Protein AF-A0A662J9J7-F1 (afdb_monomer)

Secondary structure (DSSP, 8-state):
--------EEEE-TTSSTT-THHHHHIIIIIIHHHHHHHHH-TT---EEEE-HHHHHHHHHH-HHHHHHHHHHHHH-

Radius of gyration: 13.85 Å; Cα contacts (8 Å, |Δi|>4): 60; chains: 1; bounding box: 31×18×46 Å

Solvent-accessible surface area (backbone atoms only — not comparable to full-atom values): 4785 Å² total; per-residue (Å²): 132,85,86,82,85,82,89,49,75,46,79,53,67,61,62,76,54,78,93,46,70,77,50,35,57,49,43,42,68,75,46,49,48,59,51,53,52,50,42,68,76,35,74,90,57,69,71,49,77,47,70,47,70,68,47,53,56,50,30,56,74,79,36,49,70,55,50,52,52,50,51,55,48,65,76,68,95

Foldseek 3Di:
DDDDDDAAEDEDDLPPPPPDNVSSVVCVPVNQVVVLVVCVVVLVDDYHYHDDPVNVVVCVVPPVVSVVSVVVNVVSD

Sequence (77 aa):
MSLKALLALYHFNIQFVAGDEATYHLNVTEGLEPLLDLYLRNPEWKADLELQGHYLEFCEKEYPDIIDKIRKLCERG

pLDDT: mean 93.58, std 7.77, range [57.34, 98.5]

Mean predicted aligned error: 3.55 Å

Structure (mmCIF, N/CA/C/O backbone):
data_AF-A0A662J9J7-F1
#
_entry.id   AF-A0A662J9J7-F1
#
loop_
_atom_site.group_PDB
_atom_site.id
_atom_site.type_symbol
_atom_site.label_atom_id
_atom_site.label_alt_id
_atom_site.label_comp_id
_atom_site.label_asym_id
_atom_site.label_entity_id
_atom_site.label_seq_id
_atom_site.pdbx_PDB_ins_code
_atom_site.Cartn_x
_atom_site.Cartn_y
_atom_site.Cartn_z
_atom_site.occupancy
_atom_site.B_iso_or_equiv
_atom_site.auth_seq_id
_atom_site.auth_comp_id
_atom_site.auth_asym_id
_atom_site.auth_atom_id
_atom_site.pdbx_PDB_model_num
ATOM 1 N N . MET A 1 1 ? -7.747 -4.250 34.279 1.00 57.34 1 MET A N 1
ATOM 2 C CA . MET A 1 1 ? -7.406 -4.965 33.029 1.00 57.34 1 MET A CA 1
ATOM 3 C C . MET A 1 1 ? -6.040 -4.483 32.571 1.00 57.34 1 MET A C 1
ATOM 5 O O . MET A 1 1 ? -5.833 -3.279 32.555 1.00 57.34 1 MET A O 1
ATOM 9 N N . SER A 1 2 ? -5.105 -5.385 32.267 1.00 69.44 2 SER A N 1
ATOM 10 C CA . SER A 1 2 ? -3.835 -5.019 31.619 1.00 69.44 2 SER A CA 1
ATOM 11 C C . SER A 1 2 ? -4.115 -4.751 30.139 1.00 69.44 2 SER A C 1
ATOM 13 O O . SER A 1 2 ? -4.750 -5.580 29.484 1.00 69.44 2 SER A O 1
ATOM 15 N N . LEU A 1 3 ? -3.699 -3.586 29.638 1.00 65.31 3 LEU A N 1
ATOM 16 C CA . LEU A 1 3 ? -3.765 -3.264 28.216 1.00 65.31 3 LEU A CA 1
ATOM 17 C C . LEU A 1 3 ? -2.798 -4.196 27.477 1.00 65.31 3 LEU A C 1
ATOM 19 O O . LEU A 1 3 ? -1.589 -4.138 27.696 1.00 65.31 3 LEU A O 1
ATOM 23 N N . LYS A 1 4 ? -3.333 -5.066 26.622 1.00 74.81 4 LYS A N 1
ATOM 24 C CA . LYS A 1 4 ? -2.533 -5.845 25.679 1.00 74.81 4 LYS A CA 1
ATOM 25 C C . LYS A 1 4 ? -2.527 -5.088 24.360 1.00 74.81 4 LYS A C 1
ATOM 27 O O . LYS A 1 4 ? -3.563 -5.000 23.711 1.00 74.81 4 LYS A O 1
ATOM 32 N N . ALA A 1 5 ? -1.384 -4.517 24.005 1.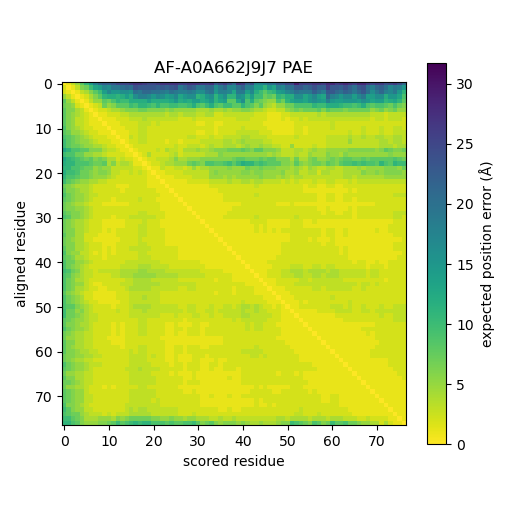00 71.75 5 ALA A N 1
ATOM 33 C CA . ALA A 1 5 ? -1.166 -3.935 22.690 1.00 71.75 5 ALA A CA 1
ATOM 34 C C . ALA A 1 5 ? -0.507 -4.985 21.788 1.00 71.75 5 ALA A C 1
ATOM 36 O O . ALA A 1 5 ? 0.430 -5.664 22.209 1.00 71.75 5 ALA A O 1
ATOM 37 N N . LEU A 1 6 ? -1.010 -5.118 20.564 1.00 82.12 6 LEU A N 1
ATOM 38 C CA . LEU A 1 6 ? -0.387 -5.885 19.492 1.00 82.12 6 LEU A CA 1
ATOM 39 C C . LEU A 1 6 ? 0.004 -4.883 18.405 1.00 82.12 6 LEU A C 1
ATOM 41 O O . LEU A 1 6 ? -0.851 -4.126 17.954 1.00 82.12 6 LEU A O 1
ATOM 45 N N . LEU A 1 7 ? 1.279 -4.872 18.018 1.00 86.56 7 LEU A N 1
ATOM 46 C CA . LEU A 1 7 ? 1.776 -4.066 16.906 1.00 86.56 7 LEU A CA 1
ATOM 47 C C . LEU A 1 7 ? 1.940 -4.965 15.681 1.00 86.56 7 LEU A C 1
ATOM 49 O O . LEU A 1 7 ? 2.658 -5.963 15.743 1.00 86.56 7 LEU A O 1
ATOM 53 N N . ALA A 1 8 ? 1.298 -4.585 14.581 1.00 94.06 8 ALA A N 1
ATOM 54 C CA . ALA A 1 8 ? 1.558 -5.130 13.257 1.00 94.06 8 ALA A CA 1
ATOM 55 C C . ALA A 1 8 ? 2.163 -4.009 12.405 1.00 94.06 8 ALA A C 1
ATOM 57 O O . ALA A 1 8 ? 1.480 -3.032 12.109 1.00 94.06 8 ALA A O 1
ATOM 58 N N . LEU A 1 9 ? 3.444 -4.144 12.060 1.00 95.31 9 LEU A N 1
ATOM 59 C CA . LEU A 1 9 ? 4.186 -3.202 11.224 1.00 95.31 9 LEU A CA 1
ATOM 60 C C . LEU A 1 9 ? 4.751 -3.959 10.024 1.00 95.31 9 LEU A C 1
ATOM 62 O O . LEU A 1 9 ? 5.462 -4.951 10.205 1.00 95.31 9 LEU A O 1
ATOM 66 N N . TYR A 1 10 ? 4.464 -3.473 8.821 1.00 96.62 10 TYR A N 1
ATOM 67 C CA . TYR A 1 10 ? 4.979 -4.042 7.579 1.00 96.62 10 TYR A CA 1
ATOM 68 C C . TYR A 1 10 ? 5.893 -3.041 6.884 1.00 96.62 10 TYR A C 1
ATOM 70 O O . TYR A 1 10 ? 5.481 -1.921 6.596 1.00 96.62 10 TYR A O 1
ATOM 78 N N . HIS A 1 11 ? 7.120 -3.467 6.598 1.00 96.25 11 HIS A N 1
ATOM 79 C CA . HIS A 1 11 ? 8.082 -2.710 5.807 1.00 96.25 11 HIS A CA 1
ATOM 80 C C . HIS A 1 11 ? 8.085 -3.226 4.370 1.00 96.25 11 HIS A C 1
ATOM 82 O O . HIS A 1 11 ? 8.285 -4.425 4.154 1.00 96.25 11 HIS A O 1
ATOM 88 N N . PHE A 1 12 ? 7.935 -2.327 3.400 1.00 95.44 12 PHE A N 1
ATOM 89 C CA . PHE A 1 12 ? 8.098 -2.658 1.990 1.00 95.44 12 PHE A CA 1
ATOM 90 C C . PHE A 1 12 ? 9.265 -1.893 1.379 1.00 95.44 12 PHE A C 1
ATOM 92 O O . PHE A 1 12 ? 9.306 -0.662 1.367 1.00 95.44 12 PHE A O 1
ATOM 99 N N . ASN A 1 13 ? 10.170 -2.653 0.775 1.00 94.38 13 ASN A N 1
ATOM 100 C CA . ASN A 1 13 ? 11.210 -2.132 -0.090 1.00 94.38 13 ASN A CA 1
ATOM 101 C C . ASN A 1 13 ? 10.878 -2.540 -1.525 1.00 94.38 13 ASN A C 1
ATOM 103 O O . ASN A 1 13 ? 10.902 -3.731 -1.842 1.00 94.38 13 ASN A O 1
ATOM 107 N N . ILE A 1 14 ? 10.550 -1.568 -2.381 1.00 93.56 14 ILE A N 1
ATOM 108 C CA . ILE A 1 14 ? 10.204 -1.861 -3.779 1.00 93.56 14 ILE A CA 1
ATOM 109 C C . ILE A 1 14 ? 11.418 -2.400 -4.542 1.00 93.56 14 ILE A C 1
ATOM 111 O O . ILE A 1 14 ? 11.288 -3.257 -5.407 1.00 93.56 14 ILE A O 1
ATOM 115 N N . GLN A 1 15 ? 12.616 -1.981 -4.133 1.00 92.75 15 GLN A N 1
ATOM 116 C CA . GLN A 1 15 ? 13.903 -2.339 -4.722 1.00 92.75 15 GLN A CA 1
ATOM 117 C C . GLN A 1 15 ? 14.521 -3.571 -4.043 1.00 92.75 15 GLN A C 1
ATOM 119 O O . GLN A 1 15 ? 15.738 -3.644 -3.862 1.00 92.75 15 GLN A O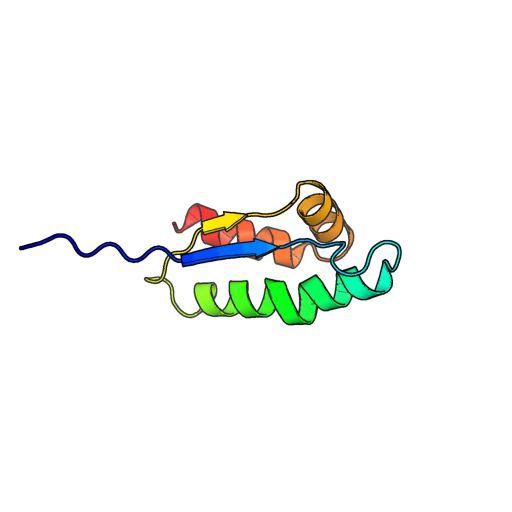 1
ATOM 124 N N . PHE A 1 16 ? 13.693 -4.539 -3.633 1.00 86.94 16 PHE A N 1
ATOM 125 C CA . PHE A 1 16 ? 14.170 -5.742 -2.938 1.00 86.94 16 PHE A CA 1
ATOM 126 C C . PHE A 1 16 ? 15.142 -6.574 -3.794 1.00 86.94 16 PHE A C 1
ATOM 128 O O . PHE A 1 16 ? 16.025 -7.234 -3.245 1.00 86.94 16 PHE A O 1
ATOM 135 N N . VAL A 1 17 ? 15.026 -6.492 -5.125 1.00 90.19 17 VAL A N 1
ATOM 136 C CA . VAL A 1 17 ? 16.091 -6.848 -6.067 1.00 90.19 17 VAL A CA 1
ATOM 137 C C . VAL A 1 17 ? 16.589 -5.561 -6.716 1.00 90.19 17 VAL A C 1
ATOM 139 O O . VAL A 1 17 ? 15.927 -4.961 -7.561 1.00 90.19 17 VAL A O 1
ATOM 142 N N . ALA A 1 18 ? 17.765 -5.108 -6.289 1.00 87.31 18 ALA A N 1
ATOM 143 C CA . ALA A 1 18 ? 18.332 -3.855 -6.765 1.00 87.31 18 ALA A CA 1
ATOM 144 C C . ALA A 1 18 ? 18.592 -3.896 -8.282 1.00 87.31 18 ALA A C 1
ATOM 146 O O . ALA A 1 18 ? 19.316 -4.762 -8.772 1.00 87.31 18 ALA A O 1
ATOM 147 N N . GLY A 1 19 ? 18.038 -2.920 -9.006 1.00 86.56 19 GLY A N 1
ATOM 148 C CA . GLY A 1 19 ? 18.259 -2.738 -10.444 1.00 86.56 19 GLY A CA 1
ATOM 149 C C . GLY A 1 19 ? 17.374 -3.586 -11.361 1.00 86.56 19 GLY A C 1
ATOM 150 O O . GLY A 1 19 ? 17.521 -3.478 -12.575 1.00 86.56 19 GLY A O 1
ATOM 151 N N . ASP A 1 20 ? 16.459 -4.390 -10.815 1.00 92.75 20 ASP A N 1
ATOM 152 C CA . ASP A 1 20 ? 15.496 -5.169 -11.598 1.00 92.75 20 ASP A CA 1
ATOM 153 C C . ASP A 1 20 ? 14.075 -4.619 -11.411 1.00 92.75 20 ASP A C 1
ATOM 155 O O . ASP A 1 20 ? 13.319 -5.064 -10.546 1.00 92.75 20 ASP A O 1
ATOM 159 N N . GLU A 1 21 ? 13.707 -3.626 -12.224 1.00 89.44 21 GLU A N 1
ATOM 160 C CA . GLU A 1 21 ? 12.394 -2.966 -12.152 1.00 89.44 21 GLU A CA 1
ATOM 161 C C . GLU A 1 21 ? 11.224 -3.924 -12.420 1.00 89.44 21 GLU A C 1
ATOM 163 O O . GLU A 1 21 ? 10.120 -3.694 -11.926 1.00 89.44 21 GLU A O 1
ATOM 168 N N . ALA A 1 22 ? 11.441 -5.041 -13.128 1.00 91.81 22 ALA A N 1
ATOM 169 C CA . ALA A 1 22 ? 10.379 -6.026 -13.343 1.00 91.81 22 ALA A CA 1
ATOM 170 C C . ALA A 1 22 ? 9.886 -6.621 -12.013 1.00 91.81 22 ALA A C 1
ATOM 172 O O . ALA A 1 22 ? 8.711 -6.970 -11.874 1.00 91.81 22 ALA A O 1
ATOM 173 N N . THR A 1 23 ? 10.759 -6.680 -11.005 1.00 94.56 23 THR A N 1
ATOM 174 C CA . THR A 1 23 ? 10.403 -7.167 -9.671 1.00 94.56 23 THR A CA 1
ATOM 175 C C . THR A 1 23 ? 9.511 -6.198 -8.895 1.00 94.56 23 THR A C 1
ATOM 177 O O . THR A 1 23 ? 8.798 -6.632 -7.991 1.00 94.56 23 THR A O 1
ATOM 180 N N . TYR A 1 24 ? 9.448 -4.916 -9.272 1.00 96.19 24 TYR A N 1
ATOM 181 C CA . TYR A 1 24 ? 8.590 -3.934 -8.600 1.00 96.19 24 TYR A CA 1
ATOM 182 C C . TYR A 1 24 ? 7.117 -4.311 -8.762 1.00 96.19 24 TYR A C 1
ATOM 184 O O . TYR A 1 24 ? 6.353 -4.296 -7.798 1.00 96.19 24 TYR A O 1
ATOM 192 N N . HIS A 1 25 ? 6.741 -4.752 -9.965 1.00 96.75 25 HIS A N 1
ATOM 193 C CA . HIS A 1 25 ? 5.397 -5.241 -10.258 1.00 96.75 25 HIS A CA 1
ATOM 194 C C . HIS A 1 25 ? 5.033 -6.460 -9.404 1.00 9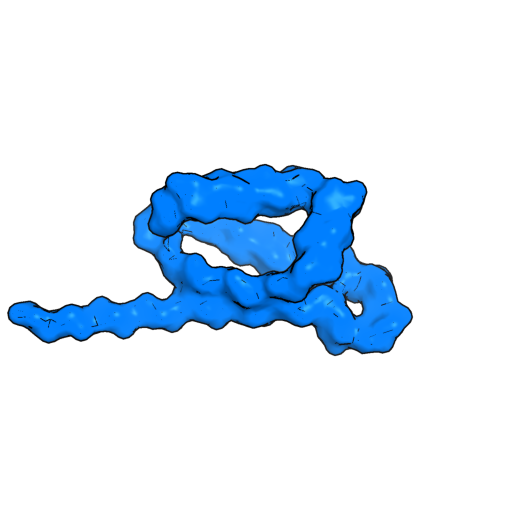6.75 25 HIS A C 1
ATOM 196 O O . HIS A 1 25 ? 3.918 -6.533 -8.888 1.00 96.75 25 HIS A O 1
ATOM 202 N N . LEU A 1 26 ? 5.977 -7.388 -9.194 1.00 95.94 26 LEU A N 1
ATOM 203 C CA . LEU A 1 26 ? 5.774 -8.545 -8.315 1.00 95.94 26 LEU A CA 1
ATOM 204 C C . LEU A 1 26 ? 5.568 -8.106 -6.862 1.00 95.94 26 LEU A C 1
ATOM 206 O O . LEU A 1 26 ? 4.693 -8.627 -6.181 1.00 95.94 26 LEU A O 1
ATOM 210 N N . ASN A 1 27 ? 6.331 -7.116 -6.393 1.00 95.94 27 ASN A N 1
ATOM 211 C CA . ASN A 1 27 ? 6.177 -6.592 -5.038 1.00 95.94 27 ASN A CA 1
ATOM 212 C C . ASN A 1 27 ? 4.774 -6.003 -4.809 1.00 95.94 27 ASN A C 1
ATOM 214 O O . ASN A 1 27 ? 4.172 -6.241 -3.763 1.00 95.94 27 ASN A O 1
ATOM 218 N N . VAL A 1 28 ? 4.231 -5.290 -5.801 1.00 97.50 28 VAL A N 1
ATOM 219 C CA . VAL A 1 28 ? 2.871 -4.737 -5.729 1.00 97.50 28 VAL A CA 1
ATOM 220 C C . VAL A 1 28 ? 1.821 -5.846 -5.784 1.00 97.50 28 VAL A C 1
ATOM 222 O O . VAL A 1 28 ? 1.005 -5.955 -4.873 1.00 97.50 28 VAL A O 1
ATOM 225 N N . THR A 1 29 ? 1.851 -6.668 -6.834 1.00 97.44 29 THR A N 1
ATOM 226 C CA . THR A 1 29 ? 0.772 -7.620 -7.163 1.00 97.44 29 THR A CA 1
ATOM 227 C C . THR A 1 29 ? 0.741 -8.846 -6.254 1.00 97.44 29 THR A C 1
ATOM 229 O O . THR A 1 29 ? -0.335 -9.333 -5.919 1.00 97.44 29 THR A O 1
ATOM 232 N N . GLU A 1 30 ? 1.901 -9.314 -5.793 1.00 96.50 30 GLU A N 1
ATOM 233 C CA . GLU A 1 30 ? 2.014 -10.510 -4.948 1.00 96.50 30 GLU A CA 1
ATOM 234 C C . GLU A 1 30 ? 2.284 -10.169 -3.471 1.00 96.50 30 GLU A C 1
ATOM 236 O O . GLU A 1 30 ? 2.159 -11.029 -2.598 1.00 96.50 30 GLU A O 1
ATOM 241 N N . GLY A 1 31 ? 2.662 -8.921 -3.171 1.00 95.81 31 GLY A N 1
ATOM 242 C CA . GLY A 1 31 ? 3.006 -8.465 -1.822 1.00 95.81 31 GLY A CA 1
ATOM 243 C C . GLY A 1 31 ? 2.007 -7.460 -1.253 1.00 95.81 31 GLY A C 1
ATOM 244 O O . GLY A 1 31 ? 1.228 -7.787 -0.355 1.00 95.81 31 GLY A O 1
ATOM 245 N N . LEU A 1 32 ? 2.057 -6.220 -1.742 1.00 97.75 32 LEU A N 1
ATOM 246 C CA . LEU A 1 32 ? 1.302 -5.105 -1.168 1.00 97.75 32 LEU A CA 1
ATOM 247 C C . LEU A 1 32 ? -0.209 -5.266 -1.364 1.00 97.75 32 LEU A C 1
ATOM 249 O O . LEU A 1 32 ? -0.962 -5.193 -0.396 1.00 97.75 32 LEU A O 1
ATOM 253 N N . GLU A 1 33 ? -0.665 -5.494 -2.593 1.00 98.44 33 GLU A N 1
ATOM 254 C CA . GLU A 1 33 ? -2.092 -5.535 -2.914 1.00 98.44 33 GLU A CA 1
ATOM 255 C C . GLU A 1 33 ? -2.859 -6.611 -2.125 1.00 98.44 33 GLU A C 1
ATOM 257 O O . GLU A 1 33 ? -3.866 -6.265 -1.494 1.00 98.44 33 GLU A O 1
ATOM 262 N N . PRO A 1 34 ? -2.391 -7.875 -2.048 1.00 98.44 34 PRO A N 1
ATOM 263 C CA . PRO A 1 34 ? -3.066 -8.894 -1.251 1.00 98.44 34 PRO A CA 1
ATOM 264 C C . PRO A 1 34 ? -3.168 -8.524 0.236 1.00 98.44 34 PRO A C 1
ATOM 266 O O . PRO A 1 34 ? -4.164 -8.862 0.887 1.00 98.44 34 PRO A O 1
ATOM 269 N N . LEU A 1 35 ? -2.167 -7.814 0.776 1.00 98.00 35 LEU A N 1
ATOM 270 C CA . LEU A 1 35 ? -2.181 -7.323 2.153 1.00 98.00 35 LEU A CA 1
ATOM 271 C C . LEU A 1 35 ? -3.234 -6.223 2.339 1.00 98.00 35 LEU A C 1
ATOM 273 O O . LEU A 1 35 ? -4.032 -6.298 3.275 1.00 98.00 35 LEU A O 1
ATOM 277 N N . LEU A 1 36 ? -3.288 -5.231 1.446 1.00 98.19 36 LEU A N 1
ATOM 278 C CA . LEU A 1 36 ? -4.314 -4.183 1.497 1.00 98.19 36 LEU A CA 1
ATOM 279 C C . LEU A 1 36 ? -5.718 -4.791 1.407 1.00 98.19 36 LEU A C 1
ATOM 281 O O . LEU A 1 36 ? -6.598 -4.448 2.198 1.00 98.19 36 LEU A O 1
ATOM 285 N N . ASP A 1 37 ? -5.916 -5.755 0.509 1.00 98.50 37 ASP A N 1
ATOM 286 C CA . ASP A 1 37 ? -7.185 -6.464 0.355 1.00 98.50 37 ASP A CA 1
ATOM 287 C C . ASP A 1 37 ? -7.566 -7.255 1.612 1.00 98.50 37 ASP A C 1
ATOM 289 O O . ASP A 1 37 ? -8.746 -7.330 1.972 1.00 98.50 37 ASP A O 1
ATOM 293 N N . LEU A 1 38 ? -6.587 -7.821 2.323 1.00 97.94 38 LEU A N 1
ATOM 294 C CA . LEU A 1 38 ? -6.818 -8.472 3.609 1.00 97.94 38 LEU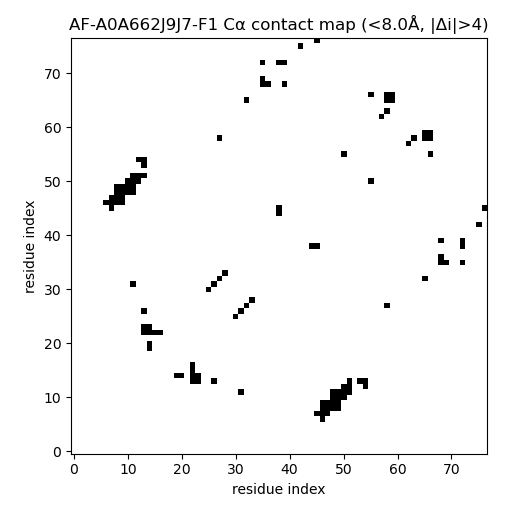 A CA 1
ATOM 295 C C . LEU A 1 38 ? -7.368 -7.482 4.644 1.00 97.94 38 LEU A C 1
ATOM 297 O O . LEU A 1 38 ? -8.364 -7.794 5.299 1.00 97.94 38 LEU A O 1
ATOM 301 N N . TYR A 1 39 ? -6.785 -6.288 4.764 1.00 97.75 39 TYR A N 1
ATOM 302 C CA . TYR A 1 39 ? -7.280 -5.259 5.686 1.00 97.75 39 TYR A CA 1
ATOM 303 C C . TYR A 1 39 ? -8.608 -4.650 5.231 1.00 97.75 39 TYR A C 1
ATOM 305 O O . TYR A 1 39 ? -9.464 -4.335 6.060 1.00 97.75 39 TYR A O 1
ATOM 313 N N . LEU A 1 40 ? -8.852 -4.523 3.928 1.00 97.50 40 LEU A N 1
ATOM 314 C CA . LEU A 1 40 ? -10.148 -4.077 3.414 1.00 97.50 40 LEU A CA 1
ATOM 315 C C . LEU A 1 40 ? -11.269 -5.055 3.789 1.00 97.50 40 LEU A C 1
ATOM 317 O O . LEU A 1 40 ? -12.344 -4.606 4.188 1.00 97.50 40 LEU A O 1
ATOM 321 N N . ARG A 1 41 ? -11.005 -6.369 3.741 1.00 98.19 41 ARG A N 1
ATOM 322 C CA . ARG A 1 41 ? -11.953 -7.418 4.163 1.00 98.19 41 ARG A CA 1
ATOM 323 C C . ARG A 1 41 ? -12.149 -7.512 5.680 1.00 98.19 41 ARG A C 1
ATOM 325 O O . ARG A 1 41 ? -13.173 -8.035 6.110 1.00 98.19 41 ARG A O 1
ATOM 332 N N . ASN A 1 42 ? -11.205 -7.018 6.481 1.00 97.19 42 ASN A N 1
ATOM 333 C CA . ASN A 1 42 ? -11.230 -7.102 7.946 1.00 97.19 42 ASN A CA 1
ATOM 334 C C . ASN A 1 42 ? -11.161 -5.696 8.571 1.00 97.19 42 ASN A C 1
ATOM 336 O O . ASN A 1 42 ? -10.098 -5.285 9.033 1.00 97.19 42 ASN A O 1
ATOM 340 N N . PRO A 1 43 ? -12.268 -4.930 8.587 1.00 95.44 43 PRO A N 1
ATOM 341 C CA . PRO A 1 43 ? -12.240 -3.503 8.915 1.00 95.44 43 PRO A CA 1
ATOM 342 C C . PRO A 1 43 ? -11.847 -3.158 10.355 1.00 95.44 43 PRO A C 1
ATOM 344 O O . PRO A 1 43 ? -11.411 -2.041 10.599 1.00 95.44 43 PRO A O 1
ATOM 347 N N . GLU A 1 44 ? -11.960 -4.109 11.281 1.00 93.31 44 GLU A N 1
ATOM 348 C CA . GLU A 1 44 ? -11.550 -3.943 12.681 1.00 93.31 44 GLU A CA 1
ATOM 349 C C . GLU A 1 44 ? -10.036 -4.132 12.891 1.00 93.31 44 GLU A C 1
ATOM 351 O O . GLU A 1 44 ? -9.514 -3.857 13.971 1.00 93.31 44 GLU A O 1
ATOM 356 N N . TRP A 1 45 ? -9.320 -4.663 11.893 1.00 93.81 45 TRP A N 1
ATOM 357 C CA . TRP A 1 45 ? -7.886 -4.920 11.996 1.00 93.81 45 TRP A CA 1
ATOM 358 C C . TRP A 1 45 ? -7.092 -3.671 11.634 1.00 93.81 45 TRP A C 1
ATOM 360 O O . TRP A 1 45 ? -7.412 -2.983 10.666 1.00 93.81 45 TRP A O 1
ATOM 370 N N . LYS A 1 46 ? -6.014 -3.435 12.386 1.00 93.00 46 L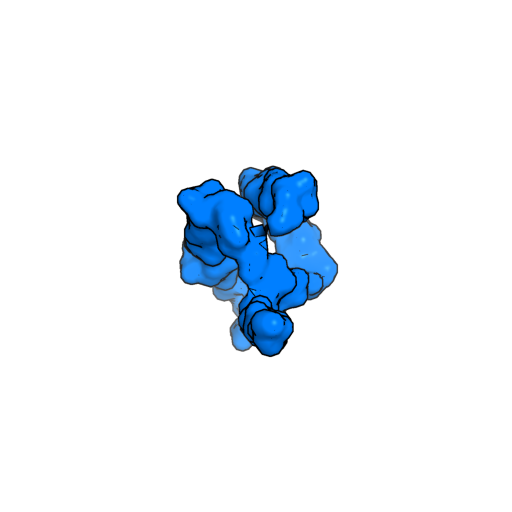YS A N 1
ATOM 371 C CA . LYS A 1 46 ? -5.122 -2.288 12.212 1.00 93.00 46 LYS A CA 1
ATOM 372 C C . LYS A 1 46 ? -3.692 -2.749 11.985 1.00 93.00 46 LYS A C 1
ATOM 374 O O . LYS A 1 46 ? -3.281 -3.785 12.513 1.00 93.00 46 LYS A O 1
ATOM 379 N N . ALA A 1 47 ? -2.955 -1.965 11.216 1.00 95.31 47 ALA A N 1
ATOM 380 C CA . ALA A 1 47 ? -1.525 -2.115 11.024 1.00 95.31 47 ALA A CA 1
ATOM 381 C C . ALA A 1 47 ? -0.916 -0.790 10.586 1.00 95.31 47 ALA A C 1
ATOM 383 O O . ALA A 1 47 ? -1.600 0.054 10.011 1.00 95.31 47 ALA A O 1
ATOM 384 N N . ASP A 1 48 ? 0.383 -0.669 10.816 1.00 96.00 48 ASP A N 1
ATOM 385 C CA . ASP A 1 48 ? 1.203 0.388 10.254 1.00 96.00 48 ASP A CA 1
ATOM 386 C C . ASP A 1 48 ? 1.929 -0.147 9.013 1.00 96.00 48 ASP A C 1
ATOM 388 O O . ASP A 1 48 ? 2.451 -1.269 9.005 1.00 96.00 48 ASP A O 1
ATOM 392 N N . LEU A 1 49 ? 1.961 0.663 7.956 1.00 96.12 49 LEU A N 1
ATOM 393 C CA . LEU A 1 49 ? 2.725 0.385 6.744 1.00 96.12 49 LEU A CA 1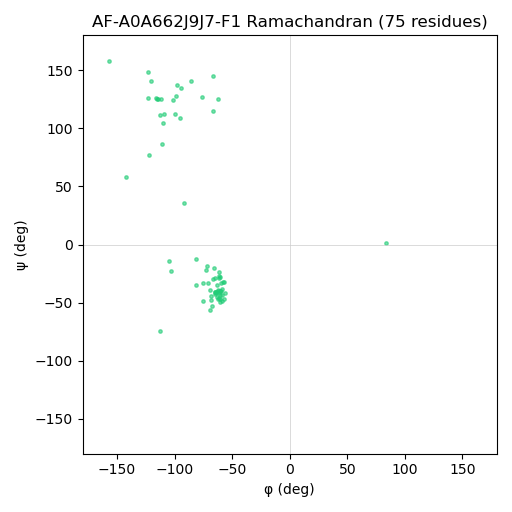
ATOM 394 C C . LEU A 1 49 ? 3.868 1.387 6.644 1.00 96.12 49 LEU A C 1
ATOM 396 O O . LEU A 1 49 ? 3.644 2.597 6.637 1.00 96.12 49 LEU A O 1
ATOM 400 N N . GLU A 1 50 ? 5.087 0.883 6.518 1.00 96.38 50 GLU A N 1
ATOM 401 C CA . GLU A 1 50 ? 6.232 1.683 6.119 1.00 96.38 50 GLU A CA 1
ATOM 402 C C . GLU A 1 50 ? 6.504 1.450 4.630 1.00 96.38 50 GLU A C 1
ATOM 404 O O . GLU A 1 50 ? 6.887 0.354 4.212 1.00 96.38 50 GLU A O 1
ATOM 409 N N . LEU A 1 51 ? 6.280 2.497 3.834 1.00 95.12 51 LEU A N 1
ATOM 410 C CA . LEU A 1 51 ? 6.489 2.508 2.390 1.00 95.12 51 LEU A CA 1
ATOM 411 C C . LEU A 1 51 ? 7.508 3.589 2.023 1.00 95.12 51 LEU A C 1
ATOM 413 O O . LEU A 1 51 ? 7.475 4.703 2.549 1.00 95.12 51 LEU A O 1
ATOM 417 N N . GLN A 1 52 ? 8.384 3.282 1.068 1.00 95.19 52 GLN A N 1
ATOM 418 C CA . GLN A 1 52 ? 9.267 4.277 0.460 1.00 95.19 52 GLN A CA 1
ATOM 419 C C . GLN A 1 52 ? 8.437 5.287 -0.352 1.00 95.19 52 GLN A C 1
ATOM 421 O O . GLN A 1 52 ? 7.479 4.903 -1.018 1.00 95.19 52 GLN A O 1
ATOM 426 N N . GLY A 1 53 ? 8.842 6.563 -0.387 1.00 95.62 53 GLY A N 1
ATOM 427 C CA . GLY A 1 53 ? 8.184 7.569 -1.241 1.00 95.62 53 GLY A CA 1
ATOM 428 C C . GLY A 1 53 ? 8.163 7.157 -2.719 1.00 95.62 53 GLY A C 1
ATOM 429 O O . GLY A 1 53 ? 7.120 7.208 -3.361 1.00 95.62 53 GLY A O 1
ATOM 430 N N . HIS A 1 54 ? 9.278 6.601 -3.203 1.00 95.50 54 HIS A N 1
ATOM 431 C CA . HIS A 1 54 ? 9.381 6.033 -4.549 1.00 95.50 54 HIS A CA 1
ATOM 432 C C . HIS A 1 54 ? 8.367 4.904 -4.816 1.00 95.50 54 HIS A C 1
ATOM 434 O O . HIS A 1 54 ? 7.880 4.761 -5.934 1.00 95.50 54 HIS A O 1
ATOM 440 N N . TYR A 1 55 ? 8.008 4.121 -3.790 1.00 96.69 55 TYR A N 1
ATOM 441 C CA . TYR A 1 55 ? 6.986 3.079 -3.909 1.00 96.69 55 TYR A CA 1
ATOM 442 C C . TYR A 1 55 ? 5.634 3.704 -4.273 1.00 96.69 55 TYR A C 1
ATOM 444 O O . TYR A 1 55 ? 4.950 3.243 -5.188 1.00 96.69 55 TYR A O 1
ATOM 452 N N . LEU A 1 56 ? 5.260 4.777 -3.570 1.00 96.81 56 LEU A N 1
ATOM 453 C CA . LEU A 1 56 ? 4.003 5.484 -3.807 1.00 96.81 56 LEU A CA 1
ATOM 454 C C . LEU A 1 56 ? 3.974 6.132 -5.194 1.00 96.81 56 LEU A C 1
ATOM 456 O O . LEU A 1 56 ? 2.971 6.002 -5.884 1.00 96.81 56 LEU A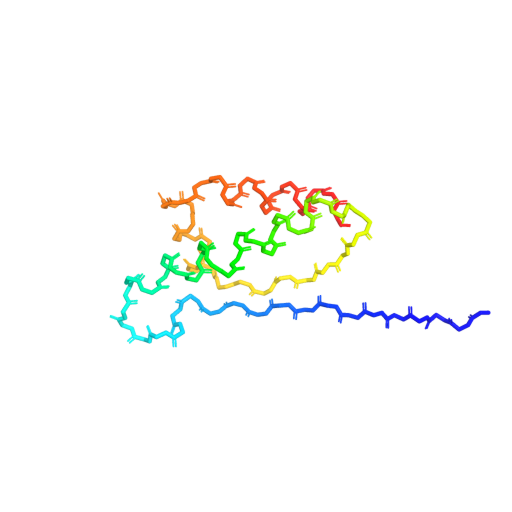 O 1
ATOM 460 N N . GLU A 1 57 ? 5.073 6.751 -5.628 1.00 97.50 57 GLU A N 1
ATOM 461 C CA . GLU A 1 57 ? 5.199 7.327 -6.977 1.00 97.50 57 GLU A CA 1
ATOM 462 C C . GLU A 1 57 ? 5.031 6.262 -8.074 1.00 97.50 57 GLU A C 1
ATOM 464 O O . GLU A 1 57 ? 4.324 6.474 -9.060 1.00 97.50 57 GLU A O 1
ATOM 469 N N . PHE A 1 58 ? 5.648 5.089 -7.894 1.00 96.88 58 PHE A N 1
ATOM 470 C CA . PHE A 1 58 ? 5.488 3.964 -8.814 1.00 96.88 58 PHE A CA 1
ATOM 471 C C . PHE A 1 58 ? 4.037 3.469 -8.857 1.00 96.88 58 PHE A C 1
ATOM 473 O O . PHE A 1 58 ? 3.489 3.263 -9.940 1.00 96.88 58 PHE A O 1
ATOM 480 N N . CYS A 1 59 ? 3.390 3.323 -7.696 1.00 98.00 59 CYS A N 1
ATOM 481 C CA . CYS A 1 59 ? 1.987 2.918 -7.629 1.00 98.00 59 CYS A CA 1
ATOM 482 C C . CYS A 1 59 ? 1.054 3.962 -8.245 1.00 98.00 59 CYS A C 1
ATOM 484 O O . CYS A 1 59 ? 0.145 3.590 -8.968 1.00 98.00 59 CYS A O 1
ATOM 486 N N . GLU A 1 60 ? 1.268 5.256 -8.020 1.00 98.06 60 GLU A N 1
ATOM 487 C CA . GLU A 1 60 ? 0.447 6.303 -8.639 1.00 98.06 60 GLU A CA 1
ATOM 488 C C . GLU A 1 60 ? 0.500 6.235 -10.173 1.00 98.06 60 GLU A C 1
ATOM 490 O O . GLU A 1 60 ? -0.522 6.408 -10.838 1.00 98.06 60 GLU A O 1
ATOM 495 N N . LYS A 1 61 ? 1.677 5.927 -10.731 1.00 98.00 61 LYS A N 1
ATOM 496 C CA . LYS A 1 61 ? 1.883 5.816 -12.176 1.00 98.00 61 LYS A CA 1
ATOM 497 C C . LYS A 1 61 ? 1.316 4.526 -12.776 1.00 98.00 61 LYS A C 1
ATOM 499 O O . LYS A 1 61 ? 0.659 4.582 -13.811 1.00 98.00 61 LYS A O 1
ATOM 504 N N . GLU A 1 62 ? 1.611 3.378 -12.171 1.00 97.94 62 GLU A N 1
ATOM 505 C CA . GLU A 1 62 ? 1.359 2.056 -12.771 1.00 97.94 62 GLU A CA 1
ATOM 506 C C . GLU A 1 62 ? 0.126 1.346 -12.181 1.00 97.94 62 GLU A C 1
ATOM 508 O O . GLU A 1 62 ? -0.468 0.486 -12.828 1.00 97.94 62 GLU A O 1
ATOM 513 N N . TYR A 1 63 ? -0.275 1.706 -10.959 1.00 98.06 63 TYR A N 1
ATOM 514 C CA . TYR A 1 63 ? -1.306 1.031 -10.163 1.00 98.06 63 TYR A CA 1
ATOM 515 C C . TYR A 1 63 ? -2.181 2.020 -9.360 1.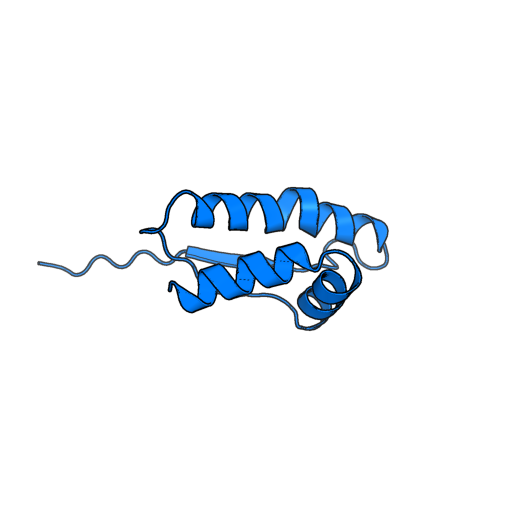00 98.06 63 TYR A C 1
ATOM 517 O O . TYR A 1 63 ? -2.248 1.924 -8.129 1.00 98.06 63 TYR A O 1
ATOM 525 N N . PRO A 1 64 ? -2.865 2.984 -10.004 1.00 98.12 64 PRO A N 1
ATOM 526 C CA . PRO A 1 64 ? -3.608 4.035 -9.299 1.00 98.12 64 PRO A CA 1
ATOM 527 C C . PRO A 1 64 ? -4.668 3.486 -8.326 1.00 98.12 64 PRO A C 1
ATOM 529 O O . PRO A 1 64 ? -4.858 4.041 -7.243 1.00 98.12 64 PRO A O 1
ATOM 532 N N . ASP A 1 65 ? -5.273 2.336 -8.636 1.00 98.31 65 ASP A N 1
ATOM 533 C CA . ASP A 1 65 ? -6.231 1.657 -7.753 1.00 98.31 65 ASP A CA 1
ATOM 534 C C . ASP A 1 65 ? -5.613 1.253 -6.397 1.00 98.31 65 ASP A C 1
ATOM 536 O O . ASP A 1 65 ? -6.306 1.204 -5.379 1.00 98.31 65 ASP A O 1
ATOM 540 N N . ILE A 1 66 ? -4.299 0.999 -6.337 1.00 98.38 66 ILE A N 1
ATOM 541 C CA . ILE A 1 66 ? -3.583 0.705 -5.085 1.00 98.38 66 ILE A CA 1
ATOM 542 C C . ILE A 1 66 ? -3.510 1.945 -4.198 1.00 98.38 66 ILE A C 1
ATOM 544 O O . ILE A 1 66 ? -3.717 1.844 -2.987 1.00 98.38 66 ILE A O 1
ATOM 548 N N . ILE A 1 67 ? -3.292 3.124 -4.785 1.00 98.31 67 ILE A N 1
ATOM 549 C CA . ILE A 1 67 ? -3.327 4.392 -4.049 1.00 98.31 67 ILE A CA 1
ATOM 550 C C . ILE A 1 67 ? -4.723 4.624 -3.462 1.00 98.31 67 ILE A C 1
ATOM 552 O O . ILE A 1 67 ? -4.843 5.026 -2.302 1.00 98.31 67 ILE A O 1
ATOM 556 N N . ASP A 1 68 ? -5.778 4.307 -4.211 1.00 98.44 68 ASP A N 1
ATOM 557 C CA . ASP A 1 68 ? -7.153 4.414 -3.720 1.00 98.44 68 ASP A CA 1
ATOM 558 C C . ASP A 1 68 ? -7.432 3.448 -2.558 1.00 98.44 68 ASP A C 1
ATOM 560 O O . ASP A 1 68 ? -8.047 3.842 -1.559 1.00 98.44 68 ASP A O 1
ATOM 564 N N . LYS A 1 69 ? -6.927 2.207 -2.626 1.00 98.44 69 LYS A N 1
ATOM 565 C CA . LY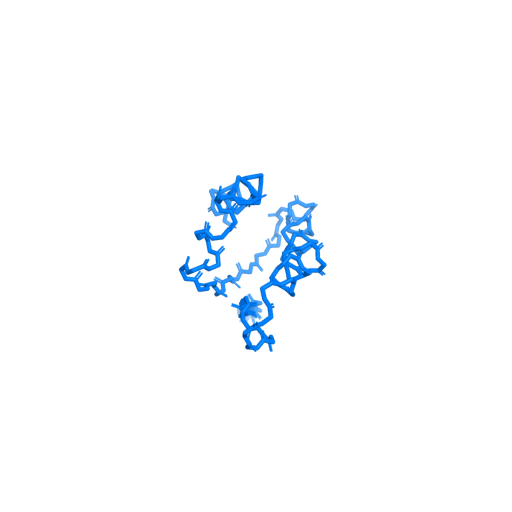S A 1 69 ? -7.000 1.244 -1.512 1.00 98.44 69 LYS A CA 1
ATOM 566 C C . LYS A 1 69 ? -6.277 1.764 -0.266 1.00 98.44 69 LYS A C 1
ATOM 568 O O . LYS A 1 69 ? -6.851 1.708 0.823 1.00 98.44 69 LYS A O 1
ATOM 573 N N . ILE A 1 70 ? -5.058 2.293 -0.414 1.00 97.62 70 ILE A N 1
ATOM 574 C CA . ILE A 1 70 ? -4.281 2.871 0.696 1.00 97.62 70 ILE A CA 1
ATOM 575 C C . ILE A 1 70 ? -5.043 4.041 1.318 1.00 97.62 70 ILE A C 1
ATOM 577 O O . ILE A 1 70 ? -5.252 4.057 2.529 1.00 97.62 70 ILE A O 1
ATOM 581 N N . ARG A 1 71 ? -5.526 4.985 0.499 1.00 97.69 71 ARG A N 1
ATOM 582 C CA . ARG A 1 71 ? -6.273 6.157 0.975 1.00 97.69 71 ARG A CA 1
ATOM 583 C C . ARG A 1 71 ? -7.498 5.742 1.783 1.00 97.69 71 ARG A C 1
ATOM 585 O O . ARG A 1 71 ? -7.683 6.215 2.901 1.00 97.69 71 ARG A O 1
ATOM 592 N N . LYS A 1 72 ? -8.273 4.786 1.265 1.00 98.06 72 LYS A N 1
ATOM 593 C CA . LYS A 1 72 ? -9.451 4.241 1.947 1.00 98.06 72 LYS A CA 1
ATOM 594 C C . LYS A 1 72 ? -9.112 3.600 3.295 1.00 98.06 72 LYS A C 1
ATOM 596 O O . LYS A 1 72 ? -9.881 3.737 4.244 1.00 98.06 72 LYS A O 1
ATOM 601 N N . LEU A 1 73 ? -7.995 2.878 3.388 1.00 97.31 73 LEU A N 1
ATOM 602 C CA . LEU A 1 73 ? -7.542 2.286 4.648 1.00 97.31 73 LEU A CA 1
ATOM 603 C C . LEU A 1 73 ? -7.103 3.367 5.645 1.00 97.31 73 LEU A C 1
ATOM 605 O O . LEU A 1 73 ? -7.536 3.323 6.793 1.00 97.31 73 LEU A O 1
ATOM 609 N N . CYS A 1 74 ? -6.343 4.373 5.205 1.00 96.19 74 CYS A N 1
ATOM 610 C CA . CYS A 1 74 ? -5.922 5.492 6.053 1.00 96.19 74 CYS A CA 1
ATOM 611 C C . CYS A 1 74 ? -7.104 6.312 6.589 1.00 96.19 74 CYS A C 1
ATOM 613 O O . CYS A 1 74 ? -7.108 6.682 7.759 1.00 96.19 74 CYS A O 1
ATOM 615 N N . GLU A 1 75 ? -8.114 6.582 5.759 1.00 96.44 75 GLU A N 1
ATOM 616 C CA . GLU A 1 75 ? -9.332 7.292 6.175 1.00 96.44 75 GLU A CA 1
ATOM 617 C C . GLU A 1 75 ? -10.152 6.497 7.201 1.00 96.44 75 GLU A C 1
ATOM 619 O O . GLU A 1 75 ? -10.842 7.082 8.036 1.00 96.44 75 GLU A O 1
ATOM 624 N N . ARG A 1 76 ? -10.074 5.162 7.151 1.00 92.94 76 ARG A N 1
ATOM 625 C CA . ARG A 1 76 ? -10.790 4.264 8.062 1.00 92.94 76 ARG A CA 1
ATOM 626 C C . ARG A 1 76 ? -10.084 4.095 9.413 1.00 92.94 76 ARG A C 1
ATOM 628 O O . ARG A 1 76 ? -10.777 3.961 10.421 1.00 92.94 76 ARG A O 1
ATOM 635 N N . GLY A 1 77 ? -8.748 4.107 9.428 1.00 85.50 77 GLY A N 1
ATOM 636 C CA . GLY A 1 77 ? -7.908 3.910 10.618 1.00 85.50 77 GLY A CA 1
ATOM 637 C C . GLY A 1 77 ? -7.777 2.453 11.027 1.00 85.50 77 GLY A C 1
ATOM 638 O O . GLY A 1 77 ? -8.380 2.085 12.063 1.00 85.50 77 GLY A O 1
#